Protein AF-X1QSB5-F1 (afdb_monomer)

Radius of gyration: 14.53 Å; Cα contacts (8 Å, |Δi|>4): 44; chains: 1; bounding box: 38×30×31 Å

Solvent-accessible surface area (backbone atoms only — not comparable to full-atom values): 4451 Å² total; per-residue (Å²): 135,53,73,69,56,51,51,48,53,50,40,55,50,35,53,54,44,38,75,77,39,74,84,49,66,50,77,57,90,93,47,74,35,43,41,66,56,48,51,63,38,50,80,76,34,67,67,60,32,54,49,52,55,55,50,52,55,51,49,51,54,54,50,52,52,53,52,46,36,74,74,72,46,78,86,130

Nearest PDB structures (foldseek):
  6cgr-assembly1_9  TM=3.161E-01  e=4.018E+00  Human alphaherpesvirus 1

Mean predicted aligned error: 4.46 Å

Secondary structure (DSSP, 8-state):
--HHHHHHHHHHHHHHHHHH-TT-EEEETTEEEEHHHHHHHHHH-HHHHHHHHHHHHHHHHHHHHHHHHHHH----

Foldseek 3Di:
DDLVVLLVVLLVVLVVCCVVPVPDWDDDPPDIDRSVRLNVCCVPPPVSVVVCSVVVVVVVVVVVVVVCCVVPNDDD

Sequence (76 aa):
MSEKELIAEIKKTLTKIANNNPSWKLVLGRETLSATEVIQRLGNDRKLRKFVVKHYVGLAVEMEQKARIQRFGEEK

Organism: NCBI:txid412755

pLDDT: mean 91.02, std 6.54, range [55.19, 96.31]

Structure (mmCIF, N/CA/C/O backbone):
data_AF-X1QSB5-F1
#
_entry.id   AF-X1QSB5-F1
#
loop_
_atom_site.group_PDB
_atom_site.id
_atom_site.type_symbol
_atom_site.label_atom_id
_atom_site.label_alt_id
_atom_site.label_comp_id
_atom_site.label_asym_id
_atom_site.label_entity_id
_atom_site.label_seq_id
_atom_site.pdbx_PDB_ins_code
_atom_site.Cartn_x
_atom_site.Cartn_y
_atom_site.Cartn_z
_atom_site.occupancy
_atom_site.B_iso_or_equiv
_atom_site.auth_seq_id
_atom_site.auth_comp_id
_atom_site.auth_asym_id
_atom_site.auth_atom_id
_atom_site.pdbx_PDB_model_num
ATOM 1 N N . MET A 1 1 ? 14.783 1.786 10.086 1.00 72.38 1 MET A N 1
ATOM 2 C CA . MET A 1 1 ? 13.463 2.420 9.906 1.00 72.38 1 MET A CA 1
ATOM 3 C C . MET A 1 1 ? 12.462 1.703 10.794 1.00 72.38 1 MET A C 1
ATOM 5 O O . MET A 1 1 ? 12.414 0.478 10.778 1.00 72.38 1 MET A O 1
ATOM 9 N N . SER A 1 2 ? 11.725 2.441 11.609 1.00 89.44 2 SER A N 1
ATOM 10 C CA . SER A 1 2 ? 10.662 1.925 12.471 1.00 89.44 2 SER A CA 1
ATOM 11 C C . SER A 1 2 ? 9.368 1.690 11.683 1.00 89.44 2 SER A C 1
ATOM 13 O O . SER A 1 2 ? 9.138 2.307 10.643 1.00 89.44 2 SER A O 1
ATOM 15 N N . GLU A 1 3 ? 8.470 0.848 12.206 1.00 87.12 3 GLU A N 1
ATOM 16 C CA . GLU A 1 3 ? 7.124 0.665 11.632 1.00 87.12 3 GLU A CA 1
ATOM 17 C C . GLU A 1 3 ? 6.375 2.011 11.526 1.00 87.12 3 GLU A C 1
ATOM 19 O O . GLU A 1 3 ? 5.669 2.261 10.551 1.00 87.12 3 GLU A O 1
ATOM 24 N N . LYS A 1 4 ? 6.589 2.922 12.488 1.00 89.94 4 LYS A N 1
ATOM 25 C CA . LYS A 1 4 ? 6.010 4.273 12.490 1.00 89.94 4 LYS A CA 1
ATOM 26 C C . LYS A 1 4 ? 6.476 5.109 11.293 1.00 89.94 4 LYS A C 1
ATOM 28 O O . LYS A 1 4 ? 5.647 5.742 10.644 1.00 89.94 4 LYS A O 1
ATOM 33 N N . GLU A 1 5 ? 7.777 5.109 11.008 1.00 92.19 5 GLU A N 1
ATOM 34 C CA . GLU A 1 5 ? 8.348 5.813 9.850 1.00 92.19 5 GLU A CA 1
ATOM 35 C C . GLU A 1 5 ? 7.843 5.214 8.535 1.00 92.19 5 GLU A C 1
ATOM 37 O O . GLU A 1 5 ? 7.454 5.951 7.631 1.00 92.19 5 GLU A O 1
ATOM 42 N N . LEU A 1 6 ? 7.748 3.883 8.460 1.00 91.44 6 LEU A N 1
ATOM 43 C CA . LEU A 1 6 ? 7.234 3.199 7.277 1.00 91.44 6 LEU A CA 1
ATOM 44 C C . LEU A 1 6 ? 5.772 3.574 6.992 1.00 91.44 6 LEU A C 1
ATOM 46 O O . LEU A 1 6 ? 5.417 3.892 5.861 1.00 91.44 6 LEU A O 1
ATOM 50 N N . ILE A 1 7 ? 4.917 3.602 8.018 1.00 93.69 7 ILE A N 1
ATOM 51 C CA . ILE A 1 7 ? 3.516 4.031 7.870 1.00 93.69 7 ILE A CA 1
ATOM 52 C C . ILE A 1 7 ? 3.427 5.489 7.427 1.00 93.69 7 ILE A C 1
ATOM 54 O O . ILE A 1 7 ? 2.557 5.822 6.622 1.00 93.69 7 ILE A O 1
ATOM 58 N N . ALA A 1 8 ? 4.289 6.360 7.954 1.00 94.69 8 ALA A N 1
ATOM 59 C CA . ALA A 1 8 ? 4.313 7.761 7.554 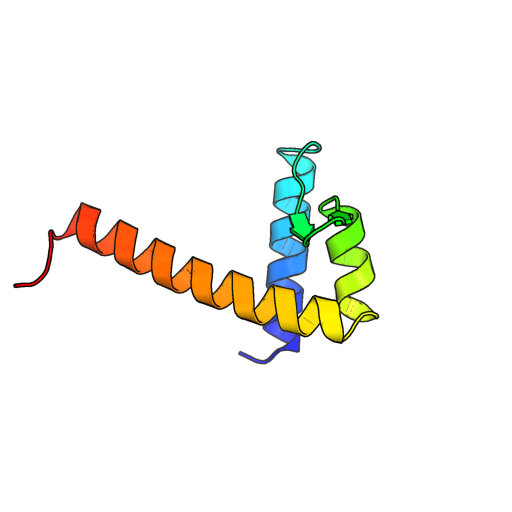1.00 94.69 8 ALA A CA 1
ATOM 60 C C . ALA A 1 8 ? 4.635 7.903 6.057 1.00 94.69 8 ALA A C 1
ATOM 62 O O . ALA A 1 8 ? 3.915 8.613 5.350 1.00 94.69 8 ALA A O 1
ATOM 63 N N . GLU A 1 9 ? 5.630 7.166 5.553 1.00 95.00 9 GLU A N 1
ATOM 64 C CA . GLU A 1 9 ? 5.981 7.201 4.129 1.00 95.00 9 GLU A CA 1
ATOM 65 C C . GLU A 1 9 ? 4.885 6.582 3.246 1.00 95.00 9 GLU A C 1
ATOM 67 O O . GLU A 1 9 ? 4.557 7.130 2.190 1.00 95.00 9 GLU A O 1
ATOM 72 N N . ILE A 1 10 ? 4.235 5.504 3.706 1.00 94.25 10 ILE A N 1
ATOM 73 C CA . ILE A 1 10 ? 3.073 4.916 3.020 1.00 94.25 10 ILE A CA 1
ATOM 74 C C . ILE A 1 10 ? 1.945 5.944 2.903 1.00 94.25 10 ILE A C 1
ATOM 76 O O . ILE A 1 10 ? 1.409 6.146 1.813 1.00 94.25 10 ILE A O 1
ATOM 80 N N . LYS A 1 11 ? 1.593 6.628 4.000 1.00 95.50 11 LYS A N 1
ATOM 81 C CA . LYS A 1 11 ? 0.534 7.649 3.993 1.00 95.50 11 LYS A CA 1
ATOM 82 C C . LYS A 1 11 ? 0.864 8.788 3.036 1.00 95.50 11 LYS A C 1
ATOM 84 O O . LYS A 1 11 ? 0.033 9.139 2.208 1.00 95.50 11 LYS A O 1
ATOM 89 N N . LYS A 1 12 ? 2.085 9.321 3.104 1.00 96.31 12 LYS A N 1
ATOM 90 C CA . LYS A 1 12 ? 2.569 10.385 2.214 1.00 96.31 12 LYS A CA 1
ATOM 91 C C . LYS A 1 12 ? 2.493 9.981 0.738 1.00 96.31 12 LYS A C 1
ATOM 93 O O . LYS A 1 12 ? 2.016 10.756 -0.091 1.00 96.31 12 LYS A O 1
ATOM 98 N N . THR A 1 13 ? 2.914 8.760 0.416 1.00 95.06 13 THR A N 1
ATOM 99 C CA . THR A 1 13 ? 2.873 8.230 -0.955 1.00 95.06 13 THR A CA 1
ATOM 100 C C . THR A 1 13 ? 1.438 8.058 -1.444 1.00 95.06 13 THR A C 1
ATOM 102 O O . THR A 1 13 ? 1.108 8.499 -2.544 1.00 95.06 13 THR A O 1
ATOM 105 N N . LEU A 1 14 ? 0.558 7.490 -0.614 1.00 94.44 14 LEU A N 1
ATOM 106 C CA . LEU A 1 14 ? -0.861 7.342 -0.940 1.00 94.44 14 LEU A CA 1
ATOM 107 C C . LEU A 1 14 ? -1.556 8.694 -1.124 1.00 94.44 14 LEU A C 1
ATOM 109 O O . LEU A 1 14 ? -2.373 8.813 -2.030 1.00 94.44 14 LEU A O 1
ATOM 113 N N . THR A 1 15 ? -1.198 9.726 -0.354 1.00 95.69 15 THR A N 1
ATOM 114 C CA . THR A 1 15 ? -1.706 11.092 -0.567 1.00 95.69 15 THR A CA 1
ATOM 115 C C . THR A 1 15 ? -1.311 11.622 -1.945 1.00 95.69 15 THR A C 1
ATOM 117 O O . THR A 1 15 ? -2.150 12.154 -2.668 1.00 95.69 15 THR A O 1
ATOM 120 N N . LYS A 1 16 ? -0.049 11.437 -2.356 1.00 95.75 16 LYS A N 1
ATOM 121 C CA . LYS A 1 16 ? 0.408 11.840 -3.695 1.00 95.75 16 LYS A CA 1
ATOM 122 C C . LYS A 1 16 ? -0.342 11.085 -4.798 1.00 95.75 16 LYS A C 1
ATOM 124 O O . LYS A 1 16 ? -0.734 11.690 -5.793 1.00 95.75 16 LYS A O 1
ATOM 129 N N . ILE A 1 17 ? -0.556 9.781 -4.619 1.00 93.00 17 ILE A N 1
ATOM 130 C CA . ILE A 1 17 ? -1.317 8.957 -5.566 1.00 93.00 17 ILE A CA 1
ATOM 131 C C . ILE A 1 17 ? -2.768 9.428 -5.641 1.00 93.00 17 ILE A C 1
ATOM 133 O O . ILE A 1 17 ? -3.270 9.594 -6.743 1.00 93.00 17 ILE A O 1
ATOM 137 N N . ALA A 1 18 ? -3.416 9.697 -4.507 1.00 92.19 18 ALA A N 1
ATOM 138 C CA . ALA A 1 18 ? -4.799 10.167 -4.466 1.00 92.19 18 ALA A CA 1
ATOM 139 C C . ALA A 1 18 ? -4.990 11.477 -5.244 1.00 92.19 18 ALA A C 1
ATOM 141 O O . ALA A 1 18 ? -5.977 11.624 -5.959 1.00 92.19 18 ALA A O 1
ATOM 142 N N . ASN A 1 19 ? -4.021 12.393 -5.152 1.00 9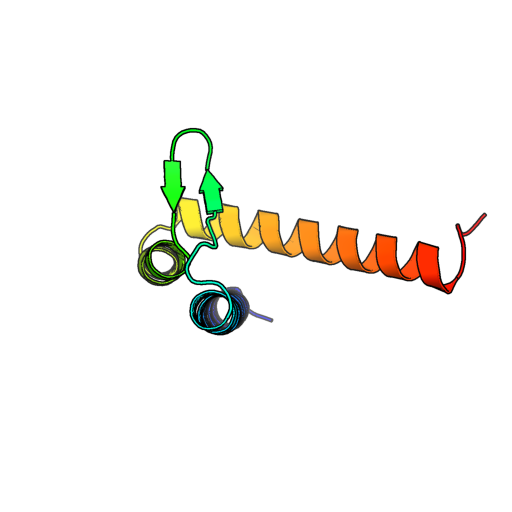2.75 19 ASN A N 1
ATOM 143 C CA . ASN A 1 19 ? -4.056 13.667 -5.872 1.00 92.75 19 ASN A CA 1
ATOM 144 C C . ASN A 1 19 ? -3.908 13.492 -7.391 1.00 92.75 19 ASN A C 1
ATOM 146 O O . ASN A 1 19 ? -4.543 14.211 -8.155 1.00 92.75 19 ASN A O 1
ATOM 150 N N . ASN A 1 20 ? -3.080 12.541 -7.832 1.00 94.19 20 ASN A N 1
ATOM 151 C CA . ASN A 1 20 ? -2.795 12.321 -9.255 1.00 94.19 20 ASN A CA 1
ATOM 152 C C . ASN A 1 20 ? -3.759 11.326 -9.918 1.00 94.19 20 ASN A C 1
ATOM 154 O O . ASN A 1 20 ? -3.968 11.366 -11.127 1.00 94.19 20 ASN A O 1
ATOM 158 N N . ASN A 1 21 ? -4.310 10.401 -9.137 1.00 93.50 21 ASN A N 1
ATOM 159 C CA . ASN A 1 21 ? -5.239 9.372 -9.570 1.00 93.50 21 ASN A CA 1
ATOM 160 C C . ASN A 1 21 ? -6.296 9.127 -8.476 1.00 93.50 21 ASN A C 1
ATOM 162 O O . ASN A 1 21 ? -6.181 8.172 -7.697 1.00 93.50 21 ASN A O 1
ATOM 166 N N . PRO A 1 22 ? -7.368 9.939 -8.445 1.00 90.75 22 PRO A N 1
ATOM 167 C CA . PRO A 1 22 ? -8.461 9.784 -7.482 1.00 90.75 22 PRO A CA 1
ATOM 168 C C . PRO A 1 22 ? -9.185 8.433 -7.578 1.00 90.75 22 PRO A C 1
ATOM 170 O O . PRO A 1 22 ? -9.843 8.006 -6.629 1.00 90.75 22 PRO A O 1
ATOM 173 N N . SER A 1 23 ? -9.066 7.748 -8.721 1.00 93.75 23 SER A N 1
ATOM 174 C CA . SER A 1 23 ? -9.675 6.436 -8.954 1.00 93.75 23 SER A CA 1
ATOM 175 C C . SER A 1 23 ? -8.846 5.268 -8.417 1.00 93.75 23 SER A C 1
ATOM 177 O O . SER A 1 23 ? -9.306 4.131 -8.479 1.00 93.75 23 SER A O 1
ATOM 179 N N . TRP A 1 24 ? -7.648 5.517 -7.872 1.00 94.75 24 TRP A N 1
ATOM 180 C CA . TRP A 1 24 ? -6.819 4.462 -7.293 1.00 94.75 24 TRP A CA 1
ATOM 181 C C . TRP A 1 24 ? -7.549 3.738 -6.157 1.00 94.75 24 TRP A C 1
ATOM 183 O O . TRP A 1 24 ? -8.151 4.368 -5.278 1.00 94.75 24 TRP A O 1
ATOM 193 N N . LYS A 1 25 ? -7.453 2.406 -6.153 1.00 94.31 25 LYS A N 1
ATOM 194 C CA . LYS A 1 25 ? -8.050 1.536 -5.140 1.00 94.31 25 LYS A CA 1
ATOM 195 C C . LYS A 1 25 ? -7.077 0.446 -4.685 1.00 94.31 25 LYS A C 1
ATOM 197 O O . LYS A 1 25 ? -6.334 -0.105 -5.493 1.00 94.31 25 LYS A O 1
ATOM 202 N N . LEU A 1 26 ? -7.162 0.084 -3.407 1.00 93.31 26 LEU A N 1
ATOM 203 C CA . LEU A 1 26 ? -6.595 -1.128 -2.825 1.00 93.31 26 LEU A CA 1
ATOM 204 C C . LEU A 1 26 ? -7.686 -2.195 -2.728 1.00 93.31 26 LEU A C 1
ATOM 206 O O . LEU A 1 26 ? -8.685 -1.988 -2.042 1.00 93.31 26 LEU A O 1
ATOM 210 N N . VAL A 1 27 ? -7.481 -3.342 -3.370 1.00 91.31 27 VAL A N 1
ATOM 211 C CA . VAL A 1 27 ? -8.401 -4.484 -3.283 1.00 91.31 27 VAL A CA 1
ATOM 212 C C . VAL A 1 27 ? -7.927 -5.439 -2.188 1.00 91.31 27 VAL A C 1
ATOM 214 O O . VAL A 1 27 ? -6.788 -5.903 -2.203 1.00 91.31 27 VAL A O 1
ATOM 217 N N . LEU A 1 28 ? -8.807 -5.735 -1.234 1.00 87.38 28 LEU A N 1
ATOM 218 C CA . LEU A 1 28 ? -8.580 -6.595 -0.072 1.00 87.38 28 LEU A CA 1
ATOM 219 C C . LEU A 1 28 ? -9.645 -7.693 -0.031 1.00 87.38 28 LEU A C 1
ATOM 221 O O . LEU A 1 28 ? -10.647 -7.610 0.682 1.00 87.38 28 LEU A O 1
ATOM 225 N N . GLY A 1 29 ? -9.446 -8.743 -0.827 1.00 86.19 29 GLY A N 1
ATOM 226 C CA . GLY A 1 29 ? -10.443 -9.801 -0.973 1.00 86.19 29 GLY A CA 1
ATOM 227 C C . GLY A 1 29 ? -11.745 -9.248 -1.561 1.00 86.19 29 GLY A C 1
ATOM 228 O O . GLY A 1 29 ? -11.790 -8.927 -2.742 1.00 86.19 29 GLY A O 1
ATOM 229 N N . ARG A 1 30 ? -12.799 -9.144 -0.738 1.00 89.56 30 ARG A N 1
ATOM 230 C CA . ARG A 1 30 ? -14.108 -8.580 -1.136 1.00 89.56 30 ARG A CA 1
ATOM 231 C C . ARG A 1 30 ? -14.238 -7.080 -0.867 1.00 89.56 30 ARG A C 1
ATOM 233 O O . ARG A 1 30 ? -15.215 -6.471 -1.283 1.00 89.56 30 ARG A O 1
ATOM 240 N N . GLU A 1 31 ? -13.292 -6.501 -0.140 1.00 92.38 31 GLU A N 1
ATOM 241 C CA . GLU A 1 31 ? -13.281 -5.082 0.191 1.00 92.38 31 GLU A CA 1
ATOM 242 C C . GLU A 1 31 ? -12.435 -4.312 -0.828 1.00 92.38 31 GLU A C 1
ATOM 244 O O . GLU A 1 31 ? -11.427 -4.811 -1.324 1.00 92.38 31 GLU A O 1
ATOM 249 N N . THR A 1 32 ? -12.840 -3.087 -1.152 1.00 94.75 32 THR A N 1
ATOM 250 C CA . THR A 1 32 ? -12.065 -2.174 -1.995 1.00 94.75 32 THR A CA 1
ATOM 251 C C . THR A 1 32 ? -11.985 -0.826 -1.299 1.00 94.75 32 THR A C 1
ATOM 253 O O . THR A 1 32 ? -13.016 -0.244 -0.980 1.00 94.75 32 THR A O 1
ATOM 256 N N . LEU A 1 33 ? -10.770 -0.331 -1.068 1.00 95.31 33 LEU A N 1
ATOM 257 C CA . LEU A 1 33 ? -10.514 0.912 -0.344 1.00 95.31 33 LEU A CA 1
ATOM 258 C C . LEU A 1 33 ? -9.886 1.951 -1.265 1.00 95.31 33 LEU A C 1
ATOM 260 O O . LEU A 1 33 ? -8.932 1.668 -1.984 1.00 95.31 33 LEU A O 1
ATOM 264 N N . SER A 1 34 ? -10.378 3.180 -1.220 1.00 95.56 34 SER A N 1
ATOM 265 C CA . SER A 1 34 ? -9.674 4.348 -1.745 1.00 95.56 34 SER A CA 1
ATOM 266 C C . SER A 1 34 ? -8.389 4.626 -0.964 1.00 95.56 34 SER A C 1
ATOM 268 O O . SER A 1 34 ? -8.221 4.203 0.182 1.00 95.56 34 SER A O 1
ATOM 270 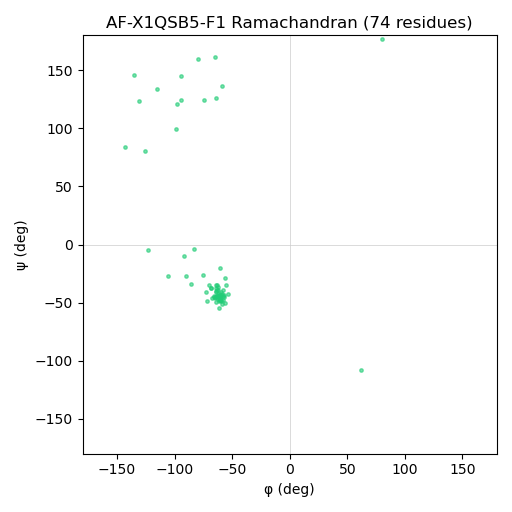N N . ALA A 1 35 ? -7.486 5.404 -1.562 1.00 94.81 35 ALA A N 1
ATOM 271 C CA . ALA A 1 35 ? -6.275 5.865 -0.884 1.00 94.81 35 ALA A CA 1
ATOM 272 C C . ALA A 1 35 ? -6.587 6.563 0.455 1.00 94.81 35 ALA A C 1
ATOM 274 O O . ALA A 1 35 ? -5.937 6.279 1.462 1.00 94.81 35 ALA A O 1
ATOM 275 N N . THR A 1 36 ? -7.621 7.409 0.493 1.00 93.56 36 THR A N 1
ATOM 276 C CA . THR A 1 36 ? -8.056 8.120 1.705 1.00 93.56 36 THR A CA 1
ATOM 277 C C . THR A 1 36 ? -8.514 7.160 2.803 1.00 93.56 36 THR A C 1
ATOM 279 O O . THR A 1 36 ? -8.096 7.303 3.953 1.00 93.56 36 THR A O 1
ATOM 282 N N . GLU A 1 37 ? -9.308 6.142 2.459 1.00 95.06 37 GLU A N 1
ATOM 283 C CA . GLU A 1 37 ? -9.776 5.134 3.423 1.00 95.06 37 GLU A CA 1
ATOM 284 C C . GLU A 1 37 ? -8.611 4.317 3.994 1.00 95.06 37 GLU A C 1
ATOM 286 O O . GLU A 1 37 ? -8.553 4.076 5.203 1.00 95.06 37 GLU A O 1
ATOM 291 N N . VAL A 1 38 ? -7.631 3.952 3.158 1.00 95.00 38 VAL A N 1
ATOM 292 C CA . VAL A 1 38 ? -6.408 3.283 3.626 1.00 95.00 38 VAL A CA 1
ATOM 293 C C . VAL A 1 38 ? -5.642 4.186 4.599 1.00 95.00 38 VAL A C 1
ATOM 295 O O . VAL A 1 38 ? -5.295 3.748 5.698 1.00 95.00 38 VAL A O 1
ATOM 298 N N . ILE A 1 39 ? -5.416 5.460 4.252 1.00 94.44 39 ILE A N 1
ATOM 299 C CA . ILE A 1 39 ? -4.682 6.426 5.094 1.00 94.44 39 ILE A CA 1
ATOM 300 C C . ILE A 1 39 ? -5.328 6.576 6.477 1.00 94.44 39 ILE A C 1
ATOM 302 O O . ILE A 1 39 ? -4.619 6.554 7.493 1.00 94.44 39 ILE A O 1
ATOM 306 N N . GLN A 1 40 ? -6.656 6.710 6.521 1.00 93.75 40 GLN A N 1
ATOM 307 C CA . GLN A 1 40 ? -7.414 6.846 7.766 1.00 93.75 40 GLN A CA 1
ATOM 308 C C . GLN A 1 40 ? -7.308 5.578 8.622 1.00 93.75 40 GLN A C 1
ATOM 310 O O . GLN A 1 40 ? -7.011 5.651 9.818 1.00 93.75 40 GLN A O 1
ATOM 315 N N . ARG A 1 41 ? -7.470 4.400 8.011 1.00 94.75 41 ARG A N 1
ATOM 316 C CA . ARG A 1 41 ? -7.485 3.125 8.738 1.00 94.75 41 ARG A CA 1
ATOM 317 C C . ARG A 1 41 ? -6.108 2.658 9.198 1.00 94.75 41 ARG A C 1
ATOM 319 O O . ARG A 1 41 ? -6.031 1.986 10.221 1.00 94.75 41 ARG A O 1
ATOM 326 N N . LEU A 1 42 ? -5.013 3.052 8.542 1.00 93.06 42 LEU A N 1
ATOM 327 C CA . LEU A 1 42 ? -3.651 2.629 8.918 1.00 93.06 42 LEU A CA 1
ATOM 328 C C . LEU A 1 42 ? -3.268 2.950 10.379 1.00 93.06 42 LEU A C 1
ATOM 330 O O . LEU A 1 42 ? -2.461 2.232 10.979 1.00 93.06 42 LEU A O 1
ATOM 334 N N . GLY A 1 43 ? -3.839 4.009 10.965 1.00 86.88 43 GLY A N 1
ATOM 335 C CA . GLY A 1 43 ? -3.621 4.349 12.378 1.00 86.88 43 GLY A CA 1
ATOM 336 C C . GLY A 1 43 ? 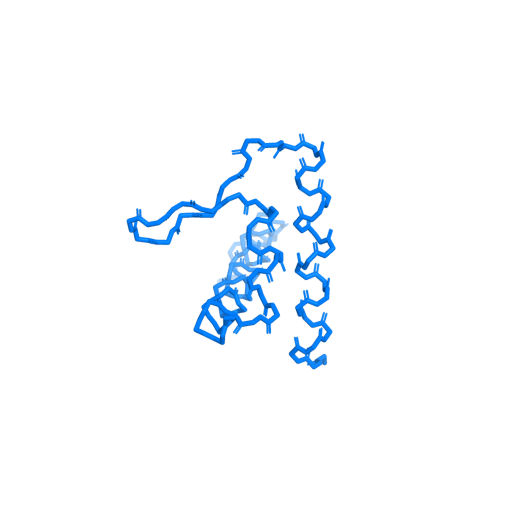-4.337 3.402 13.345 1.00 86.88 43 GLY A C 1
ATOM 337 O O . GLY A 1 43 ? -3.747 2.957 14.330 1.00 86.88 43 GLY A O 1
ATOM 338 N N . ASN A 1 44 ? -5.574 3.031 13.017 1.00 90.75 44 ASN A N 1
ATOM 339 C CA . ASN A 1 44 ? -6.514 2.429 13.966 1.00 90.75 44 ASN A CA 1
ATOM 340 C C . ASN A 1 44 ? -6.708 0.919 13.744 1.00 90.75 44 ASN A C 1
ATOM 342 O O . ASN A 1 44 ? -6.978 0.179 14.686 1.00 90.75 44 ASN A O 1
ATOM 346 N N . ASP A 1 45 ? -6.515 0.435 12.517 1.00 94.25 45 ASP A N 1
ATOM 347 C CA . ASP A 1 45 ? -6.705 -0.963 12.136 1.00 94.25 45 ASP A CA 1
ATOM 348 C C . ASP A 1 45 ? -5.360 -1.705 12.104 1.00 94.25 45 ASP A C 1
ATOM 350 O O . ASP A 1 45 ? -4.581 -1.632 11.149 1.00 94.25 45 ASP A O 1
ATOM 354 N N . ARG A 1 46 ? -5.073 -2.451 13.180 1.00 93.12 46 ARG A N 1
ATOM 355 C CA . ARG A 1 46 ? -3.828 -3.226 13.316 1.00 93.12 46 ARG A CA 1
ATOM 356 C C . ARG A 1 46 ? -3.706 -4.337 12.269 1.00 93.12 46 ARG A C 1
ATOM 358 O O . ARG A 1 46 ? -2.584 -4.644 11.863 1.00 93.12 46 ARG A O 1
ATOM 365 N N . LYS A 1 47 ? -4.816 -4.967 11.865 1.00 92.19 47 LYS A N 1
ATOM 366 C CA . LYS A 1 47 ? -4.791 -6.068 10.887 1.00 92.19 47 LYS A CA 1
ATOM 367 C C . LYS A 1 47 ? -4.482 -5.519 9.500 1.00 92.19 47 LYS A C 1
ATOM 369 O O . LYS A 1 47 ? -3.549 -6.009 8.863 1.00 92.19 47 LYS A O 1
ATOM 374 N N . LEU A 1 48 ? -5.182 -4.458 9.098 1.00 93.31 48 LEU A N 1
ATOM 375 C CA . LEU A 1 48 ? -4.905 -3.751 7.850 1.00 93.31 48 LEU A CA 1
ATOM 376 C C . LEU A 1 48 ? -3.465 -3.246 7.813 1.00 93.31 48 LEU A C 1
ATOM 378 O O . LEU A 1 48 ? -2.762 -3.481 6.837 1.00 93.31 48 LEU A O 1
ATOM 382 N N . ARG A 1 49 ? -2.994 -2.606 8.888 1.00 94.31 49 ARG A N 1
ATOM 383 C CA . ARG A 1 49 ? -1.621 -2.095 8.962 1.00 94.31 49 ARG A CA 1
ATOM 384 C C . ARG A 1 49 ? -0.582 -3.187 8.717 1.00 94.31 49 ARG A C 1
ATOM 386 O O . ARG A 1 49 ? 0.285 -3.007 7.867 1.00 94.31 49 ARG A O 1
ATOM 393 N N . LYS A 1 50 ? -0.687 -4.326 9.413 1.00 93.06 50 LYS A N 1
ATOM 394 C CA . LYS A 1 50 ? 0.224 -5.466 9.206 1.00 93.06 50 LYS A CA 1
ATOM 395 C C . LYS A 1 50 ? 0.178 -5.978 7.769 1.00 93.06 50 LYS A C 1
ATOM 397 O O . LYS A 1 50 ? 1.228 -6.272 7.202 1.00 93.06 50 LYS A O 1
ATOM 402 N N . PHE A 1 51 ? -1.020 -6.083 7.196 1.00 92.62 51 PHE A N 1
ATOM 403 C CA . PHE A 1 51 ? -1.199 -6.507 5.812 1.00 92.62 51 PHE A CA 1
ATOM 404 C C . PHE A 1 51 ? -0.513 -5.542 4.838 1.00 92.62 51 PHE A C 1
ATOM 406 O O . PHE A 1 51 ? 0.339 -5.970 4.065 1.00 92.62 51 PHE A O 1
ATOM 413 N N . VAL A 1 52 ? -0.834 -4.246 4.916 1.00 93.12 52 VA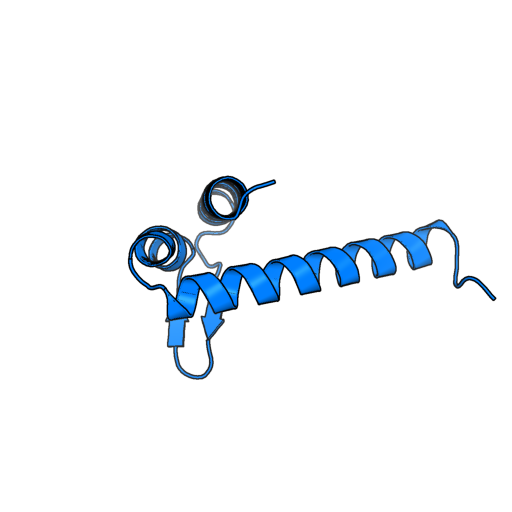L A N 1
ATOM 414 C CA . VAL A 1 52 ? -0.315 -3.212 4.009 1.00 93.12 52 VAL A CA 1
ATOM 415 C C . VAL A 1 52 ? 1.204 -3.126 4.097 1.00 93.12 52 VAL A C 1
ATOM 417 O O . VAL A 1 52 ? 1.872 -3.160 3.070 1.00 93.12 52 VAL A O 1
ATOM 420 N N . VAL A 1 53 ? 1.760 -3.085 5.312 1.00 92.62 53 VAL A N 1
ATOM 421 C CA . VAL A 1 53 ? 3.214 -3.042 5.523 1.00 92.62 53 VAL A CA 1
ATOM 422 C C . VAL A 1 53 ? 3.893 -4.257 4.895 1.00 92.62 53 VAL A C 1
ATOM 424 O O . VAL A 1 53 ? 4.818 -4.094 4.103 1.00 92.62 53 VAL A O 1
ATOM 427 N N . LYS A 1 54 ? 3.417 -5.473 5.196 1.00 92.56 54 LYS A N 1
ATOM 428 C CA . LYS A 1 54 ? 4.004 -6.701 4.642 1.00 92.56 54 LYS A CA 1
ATOM 429 C C . LYS A 1 54 ? 3.922 -6.716 3.115 1.00 92.56 54 LYS A C 1
ATOM 431 O O . LYS A 1 54 ? 4.903 -7.043 2.454 1.00 92.56 54 LYS A O 1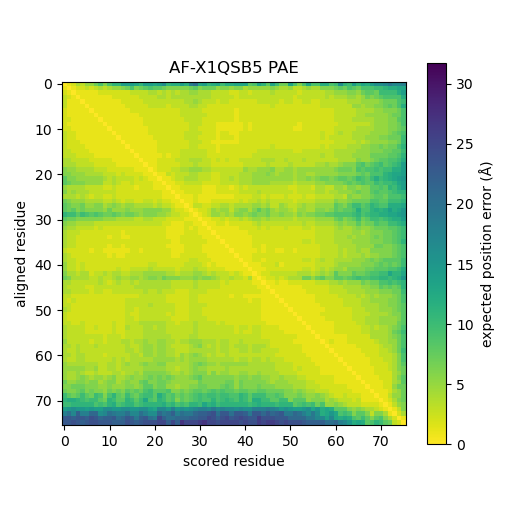
ATOM 436 N N . HIS A 1 55 ? 2.758 -6.376 2.570 1.00 90.75 55 HIS A N 1
ATOM 437 C CA . HIS A 1 55 ? 2.509 -6.439 1.137 1.00 90.75 55 HIS A CA 1
ATOM 438 C C . HIS A 1 55 ? 3.339 -5.407 0.367 1.00 90.75 55 HIS A C 1
ATOM 440 O O . HIS A 1 55 ? 3.988 -5.758 -0.612 1.00 90.75 55 HIS A O 1
ATOM 446 N N . TYR A 1 56 ? 3.388 -4.157 0.835 1.00 91.44 56 TYR A N 1
ATOM 447 C CA . TYR A 1 56 ? 4.120 -3.091 0.146 1.00 91.44 56 TYR A CA 1
ATOM 448 C C . TYR A 1 56 ? 5.635 -3.274 0.216 1.00 91.44 56 TYR A C 1
ATOM 450 O O . TYR A 1 56 ? 6.314 -2.989 -0.765 1.00 91.44 56 TYR A O 1
ATOM 458 N N . VAL A 1 57 ? 6.170 -3.801 1.324 1.00 91.50 57 VAL A N 1
ATOM 459 C CA . VAL A 1 57 ? 7.597 -4.155 1.402 1.00 91.50 57 VAL A CA 1
ATOM 460 C C . VAL A 1 57 ? 7.934 -5.267 0.406 1.00 91.50 57 VAL A C 1
ATOM 462 O O . VAL A 1 57 ? 8.912 -5.141 -0.323 1.00 91.50 57 VAL A O 1
ATOM 465 N N . GLY A 1 58 ? 7.113 -6.320 0.328 1.00 92.44 58 GLY A N 1
ATOM 466 C CA . GLY A 1 58 ? 7.313 -7.396 -0.650 1.00 92.44 58 GLY A CA 1
ATOM 467 C C . GLY A 1 58 ? 7.285 -6.886 -2.093 1.00 92.44 58 GLY A C 1
ATOM 468 O O . GLY A 1 58 ? 8.214 -7.144 -2.854 1.00 92.44 58 GLY A O 1
ATOM 469 N N . LEU A 1 59 ? 6.276 -6.078 -2.437 1.00 90.81 59 LEU A N 1
ATOM 470 C CA . LEU A 1 59 ? 6.169 -5.460 -3.761 1.00 90.81 59 LEU A CA 1
ATOM 471 C C . LEU A 1 59 ? 7.373 -4.574 -4.097 1.00 90.81 59 LEU A C 1
ATOM 473 O O . LEU A 1 59 ? 7.852 -4.617 -5.225 1.00 90.81 59 LEU A O 1
ATOM 477 N N . ALA A 1 60 ? 7.887 -3.796 -3.140 1.00 90.62 60 ALA A N 1
ATOM 478 C CA . ALA A 1 60 ? 9.064 -2.959 -3.368 1.00 90.62 60 ALA A CA 1
ATOM 479 C C . ALA A 1 60 ? 10.297 -3.798 -3.747 1.00 90.62 60 ALA A C 1
ATOM 481 O O . ALA A 1 60 ? 10.998 -3.455 -4.696 1.00 90.62 60 ALA A O 1
ATOM 482 N N . VAL A 1 61 ? 10.522 -4.927 -3.067 1.00 92.50 61 VAL A N 1
ATOM 483 C CA . VAL A 1 61 ? 11.625 -5.851 -3.388 1.00 92.50 61 VAL A CA 1
ATOM 484 C C . VAL A 1 61 ? 11.450 -6.462 -4.781 1.00 92.50 61 VAL A C 1
ATOM 486 O O . VAL A 1 61 ? 12.403 -6.504 -5.558 1.00 92.50 61 VAL A O 1
ATOM 489 N N . GLU A 1 62 ? 10.238 -6.894 -5.134 1.00 93.25 62 GLU A N 1
ATOM 490 C CA . GLU A 1 62 ? 9.954 -7.429 -6.472 1.00 93.25 62 GLU A CA 1
ATOM 491 C C . GLU A 1 62 ? 10.160 -6.385 -7.578 1.00 93.25 62 GLU A C 1
ATOM 493 O O . GLU A 1 62 ? 10.669 -6.709 -8.653 1.00 93.25 62 GLU A O 1
ATOM 498 N N . MET A 1 63 ? 9.770 -5.132 -7.329 1.00 91.69 63 MET A N 1
ATOM 499 C CA . MET A 1 63 ? 9.961 -4.029 -8.272 1.00 91.69 63 MET A CA 1
ATOM 500 C C . MET A 1 63 ? 11.441 -3.707 -8.479 1.00 91.69 63 MET A C 1
ATOM 502 O O . MET A 1 63 ? 11.864 -3.564 -9.625 1.00 91.69 63 MET A O 1
ATOM 506 N N . GLU A 1 64 ? 12.228 -3.647 -7.403 1.00 91.88 64 GLU A N 1
ATOM 507 C CA . GLU A 1 64 ? 13.682 -3.464 -7.480 1.00 91.88 64 GLU A CA 1
ATOM 508 C C . GLU A 1 64 ? 14.346 -4.607 -8.255 1.00 91.88 64 GLU A C 1
ATOM 510 O O . GLU A 1 64 ? 15.126 -4.356 -9.173 1.00 91.88 64 GLU A O 1
ATOM 515 N N . GLN A 1 65 ? 13.975 -5.863 -7.979 1.00 91.69 65 GLN A N 1
ATOM 516 C CA . GLN A 1 65 ? 14.508 -7.009 -8.720 1.00 91.69 65 GLN A CA 1
ATOM 517 C C . GLN A 1 65 ? 14.159 -6.937 -10.213 1.00 91.69 65 GLN A C 1
ATOM 519 O O . GLN A 1 65 ? 15.028 -7.143 -11.061 1.00 91.69 65 GLN A O 1
ATOM 524 N N . LYS A 1 66 ? 12.909 -6.601 -10.558 1.00 92.19 66 LYS A N 1
ATOM 525 C CA . LYS A 1 66 ? 12.495 -6.413 -11.960 1.00 92.19 66 LYS A CA 1
ATOM 526 C C . LYS A 1 66 ? 13.285 -5.292 -12.636 1.00 92.19 66 LYS A C 1
ATOM 528 O O . LYS A 1 66 ? 13.751 -5.473 -13.758 1.00 92.19 66 LYS A O 1
ATOM 533 N N . ALA A 1 67 ? 13.468 -4.160 -11.958 1.00 91.44 67 ALA A N 1
ATOM 534 C CA . ALA A 1 67 ? 14.249 -3.042 -12.479 1.00 91.44 67 ALA A CA 1
ATOM 535 C C . ALA A 1 67 ? 15.729 -3.416 -12.666 1.00 91.44 67 ALA A C 1
ATOM 537 O O . ALA A 1 67 ? 16.350 -3.017 -13.652 1.00 91.44 67 ALA A O 1
ATOM 538 N N . ARG A 1 68 ? 16.289 -4.218 -11.754 1.00 91.12 68 ARG A N 1
ATOM 539 C CA . ARG A 1 68 ? 17.655 -4.73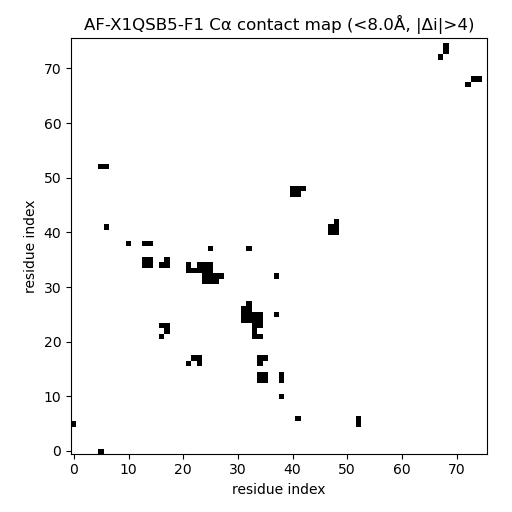6 -11.845 1.00 91.12 68 ARG A CA 1
ATOM 540 C C . ARG A 1 68 ? 17.829 -5.652 -13.056 1.00 91.12 68 ARG A C 1
ATOM 542 O O . ARG A 1 68 ? 18.733 -5.402 -13.847 1.00 91.12 68 ARG A O 1
ATOM 549 N N . ILE A 1 69 ? 16.937 -6.628 -13.251 1.00 92.62 69 ILE A N 1
ATOM 550 C CA . ILE A 1 69 ? 16.959 -7.521 -14.425 1.00 92.62 69 ILE A CA 1
ATOM 551 C C . ILE A 1 69 ? 16.881 -6.708 -15.723 1.00 92.62 69 ILE A C 1
ATOM 553 O O . ILE A 1 69 ? 17.645 -6.946 -16.651 1.00 92.62 69 ILE A O 1
ATOM 557 N N . GLN A 1 70 ? 16.006 -5.699 -15.784 1.00 88.81 70 GLN A N 1
ATOM 558 C CA . GLN A 1 70 ? 15.890 -4.836 -16.965 1.00 88.81 70 GLN A CA 1
ATOM 559 C C . GLN A 1 70 ? 17.165 -4.037 -17.261 1.00 88.81 70 GLN A C 1
ATOM 561 O O . GLN A 1 70 ? 17.467 -3.782 -18.423 1.00 88.81 70 GLN A O 1
ATOM 566 N N . ARG A 1 71 ? 17.900 -3.613 -16.227 1.00 87.62 71 ARG A N 1
ATOM 567 C CA . ARG A 1 71 ? 19.107 -2.788 -16.383 1.00 87.62 71 ARG A CA 1
ATOM 568 C C . ARG A 1 71 ? 20.376 -3.597 -16.625 1.00 87.62 71 ARG A C 1
ATOM 570 O O . ARG A 1 71 ? 21.263 -3.107 -17.314 1.00 87.62 71 ARG A O 1
ATOM 577 N N . PHE A 1 72 ? 20.478 -4.784 -16.038 1.00 90.12 72 PHE A N 1
ATOM 578 C CA . PHE A 1 72 ? 21.729 -5.544 -15.980 1.00 90.12 72 PHE A CA 1
ATOM 579 C C . PHE A 1 72 ? 21.631 -6.952 -16.587 1.00 90.12 72 PHE A C 1
ATOM 581 O O . PHE A 1 72 ? 22.651 -7.622 -16.712 1.00 90.12 72 PHE A O 1
ATOM 588 N N . GLY A 1 73 ? 20.438 -7.388 -17.003 1.00 78.38 73 GLY A N 1
ATOM 589 C CA . GLY A 1 73 ? 20.170 -8.770 -17.402 1.00 78.38 73 GLY A CA 1
ATOM 590 C C . GLY A 1 73 ? 19.951 -9.694 -16.200 1.00 78.38 73 GLY A C 1
ATOM 591 O O . GLY A 1 73 ? 20.029 -9.276 -15.043 1.00 78.38 73 GLY A O 1
ATOM 592 N N . GLU A 1 74 ? 19.639 -10.961 -16.469 1.00 75.38 74 GLU A N 1
ATOM 593 C CA . GLU A 1 74 ? 19.595 -12.000 -15.435 1.00 75.38 74 GLU A CA 1
ATOM 594 C C . GLU A 1 74 ? 21.033 -12.369 -15.037 1.00 75.38 74 GLU A C 1
ATOM 596 O O . GLU A 1 74 ? 21.856 -12.696 -15.896 1.00 75.38 74 GLU A O 1
ATOM 601 N N . GLU A 1 75 ? 21.360 -12.280 -13.743 1.00 64.88 75 GLU A N 1
ATOM 602 C CA . GLU A 1 75 ? 22.619 -12.834 -13.234 1.00 64.88 75 GLU A CA 1
ATOM 603 C C . GLU A 1 75 ? 22.591 -14.357 -13.419 1.00 64.88 75 GLU A C 1
ATOM 605 O O . GLU A 1 75 ? 21.628 -15.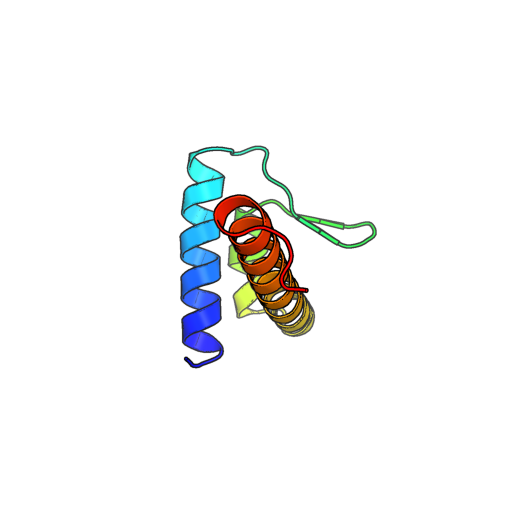007 -13.013 1.00 64.88 75 GLU A O 1
ATOM 610 N N . LYS A 1 76 ? 23.622 -14.890 -14.086 1.00 55.19 76 LYS A N 1
ATOM 611 C CA . LYS A 1 76 ? 23.800 -16.326 -14.339 1.00 55.19 76 LYS A CA 1
ATOM 612 C C . LYS A 1 76 ? 24.120 -17.105 -13.071 1.00 55.19 76 LYS A C 1
ATOM 614 O O . LYS A 1 76 ? 24.899 -16.577 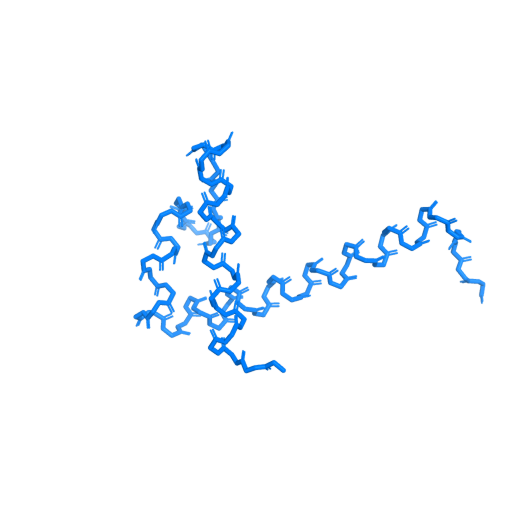-12.247 1.00 55.19 76 LYS A O 1
#